Protein AF-A0A1V5EAY8-F1 (afdb_monomer)

pLDDT: mean 92.14, std 11.82, range [42.41, 98.38]

Secondary structure (DSSP, 8-state):
-EEEEEEE-TTSTTS-TTHHHHHHHHTTGGGGT-EE-TT--EESTT----EEEEEPPPPP--

Foldseek 3Di:
DDWDPDWAFAPPDPRHLVCLVVVCVVVVCVVVVWDADPSRQIPVNPDTDTDIDDDDDPDDDD

Mean predicted aligned error: 4.92 Å

Sequence (62 aa):
MGLSRRRYSAGYGDFSLAGQADIYRLLEMERWGVRITDSFMLEPEKSVTAVAVVQALKEGTE

Structure (mmCIF, N/CA/C/O backbone):
data_AF-A0A1V5EAY8-F1
#
_entry.id   AF-A0A1V5EAY8-F1
#
loop_
_atom_site.group_PDB
_atom_site.id
_atom_site.type_symbol
_atom_site.label_atom_id
_atom_site.label_alt_id
_atom_site.label_comp_id
_atom_site.label_asym_id
_atom_site.label_entity_id
_atom_site.label_seq_id
_atom_site.pdbx_PDB_ins_code
_atom_site.Cartn_x
_atom_site.Cartn_y
_atom_site.Cartn_z
_atom_site.occupancy
_atom_site.B_iso_or_equiv
_atom_site.auth_seq_id
_atom_site.auth_comp_id
_atom_site.auth_asym_id
_atom_site.auth_atom_id
_atom_site.pdbx_PDB_model_num
ATOM 1 N N . MET A 1 1 ? 19.304 -3.915 -13.012 1.00 78.88 1 MET A N 1
ATOM 2 C CA . MET A 1 1 ? 17.875 -3.533 -12.928 1.00 78.88 1 MET A CA 1
ATOM 3 C C . MET A 1 1 ? 17.740 -2.424 -11.889 1.00 78.88 1 MET A C 1
ATOM 5 O O . MET A 1 1 ? 18.450 -2.489 -10.895 1.00 78.88 1 MET A O 1
ATOM 9 N N . GLY A 1 2 ? 16.930 -1.395 -12.130 1.00 88.69 2 GLY A N 1
ATOM 10 C CA . GLY A 1 2 ? 16.727 -0.263 -11.220 1.00 88.69 2 GLY A C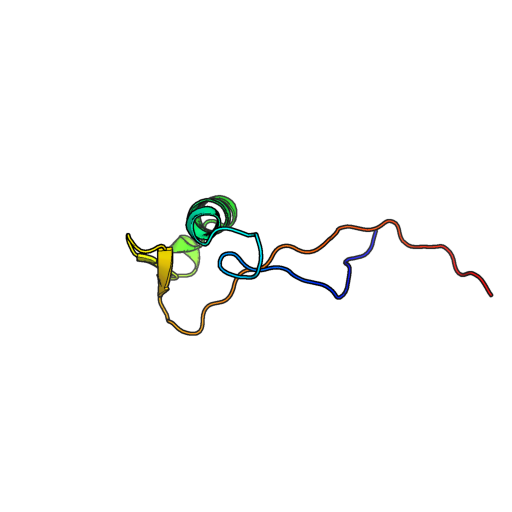A 1
ATOM 11 C C . GLY A 1 2 ? 15.246 -0.033 -10.921 1.00 88.69 2 GLY A C 1
ATOM 12 O O . GLY A 1 2 ? 14.381 -0.551 -11.624 1.00 88.69 2 GLY A O 1
ATOM 13 N N . LEU A 1 3 ? 14.951 0.745 -9.882 1.00 91.12 3 LEU A N 1
ATOM 14 C CA . LEU A 1 3 ? 13.590 1.165 -9.544 1.00 91.12 3 LEU A CA 1
ATOM 15 C C . LEU A 1 3 ? 13.370 2.614 -9.980 1.00 91.12 3 LEU A C 1
ATOM 17 O O . LEU A 1 3 ? 14.227 3.474 -9.763 1.00 91.12 3 LEU A O 1
ATOM 21 N N . SER A 1 4 ? 12.211 2.891 -10.572 1.00 90.00 4 SER A N 1
ATOM 22 C CA . SER A 1 4 ? 11.792 4.264 -10.846 1.00 90.00 4 SER A CA 1
ATOM 23 C C . SER A 1 4 ? 11.630 5.055 -9.546 1.00 90.00 4 SER A C 1
ATOM 25 O O . SER A 1 4 ? 11.230 4.520 -8.512 1.00 90.00 4 SER A O 1
ATOM 27 N N . ARG A 1 5 ? 11.876 6.370 -9.606 1.00 90.44 5 ARG A N 1
ATOM 28 C CA . ARG A 1 5 ? 11.567 7.290 -8.496 1.00 90.44 5 ARG A CA 1
ATOM 29 C C . ARG A 1 5 ? 10.060 7.499 -8.303 1.00 90.44 5 ARG A C 1
ATOM 31 O O . ARG A 1 5 ? 9.654 8.011 -7.264 1.00 90.44 5 ARG A O 1
ATOM 38 N N . ARG A 1 6 ? 9.236 7.135 -9.292 1.00 91.25 6 ARG A N 1
ATOM 39 C CA . ARG A 1 6 ? 7.774 7.232 -9.207 1.00 91.25 6 ARG A CA 1
ATOM 40 C C . ARG A 1 6 ? 7.218 6.003 -8.497 1.00 91.25 6 ARG A C 1
ATOM 42 O O . ARG A 1 6 ? 7.541 4.876 -8.871 1.00 91.25 6 ARG A O 1
ATOM 49 N N . ARG A 1 7 ? 6.375 6.242 -7.495 1.00 94.12 7 ARG A N 1
ATOM 50 C CA . ARG A 1 7 ? 5.657 5.209 -6.750 1.00 94.12 7 ARG A CA 1
ATOM 51 C C . ARG A 1 7 ? 4.174 5.549 -6.714 1.00 94.12 7 ARG A C 1
ATOM 53 O O . ARG A 1 7 ? 3.832 6.727 -6.638 1.00 94.12 7 ARG A O 1
ATOM 60 N N . TYR A 1 8 ? 3.335 4.525 -6.751 1.00 94.81 8 TYR A N 1
ATOM 61 C CA . TYR A 1 8 ? 1.882 4.659 -6.778 1.00 94.81 8 TYR A CA 1
ATOM 62 C C . TYR A 1 8 ? 1.279 3.866 -5.627 1.00 94.81 8 TYR A C 1
ATOM 64 O O . TYR A 1 8 ? 1.644 2.713 -5.415 1.00 94.81 8 TYR A O 1
ATOM 72 N N . SER A 1 9 ? 0.371 4.481 -4.884 1.00 96.56 9 SER A N 1
ATOM 73 C CA . SER A 1 9 ? -0.301 3.872 -3.736 1.00 96.56 9 SER A CA 1
ATOM 74 C C . SER A 1 9 ? -1.771 3.653 -4.065 1.00 96.56 9 SER A C 1
ATOM 76 O O . SER A 1 9 ? -2.356 4.442 -4.807 1.00 96.56 9 SER A O 1
ATOM 78 N N . ALA A 1 10 ? -2.366 2.598 -3.510 1.00 97.44 10 ALA A N 1
ATOM 79 C CA . ALA A 1 10 ? -3.802 2.381 -3.623 1.00 97.44 10 ALA A CA 1
ATOM 80 C C . ALA A 1 10 ? -4.561 3.580 -3.022 1.00 97.44 10 ALA A C 1
ATOM 82 O O . ALA A 1 10 ? -4.149 4.133 -2.002 1.00 97.44 10 ALA A O 1
ATOM 83 N N . GLY A 1 11 ? -5.640 4.010 -3.678 1.00 96.50 11 GLY A N 1
ATOM 84 C CA . GLY A 1 11 ? -6.426 5.191 -3.303 1.00 96.50 11 GLY 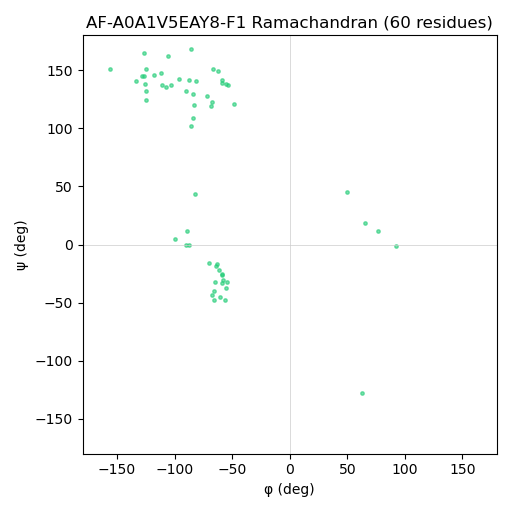A CA 1
ATOM 85 C C . GLY A 1 11 ? -6.005 6.499 -3.985 1.00 96.50 11 GLY A C 1
ATOM 86 O O . GLY A 1 11 ? -6.650 7.521 -3.763 1.00 96.50 11 GLY A O 1
ATOM 87 N N . TYR A 1 12 ? -4.964 6.492 -4.827 1.00 95.69 12 TYR A N 1
ATOM 88 C CA . TYR A 1 12 ? -4.543 7.659 -5.611 1.00 95.69 12 TYR A CA 1
ATOM 89 C C . TYR A 1 12 ? -4.876 7.500 -7.099 1.00 95.69 12 TYR A C 1
ATOM 91 O O . TYR A 1 12 ? -4.569 6.477 -7.707 1.00 95.69 12 TYR A O 1
ATOM 99 N N . GLY A 1 13 ? -5.414 8.558 -7.714 1.00 92.88 13 GLY A N 1
ATOM 100 C CA . GLY A 1 13 ? -5.701 8.586 -9.151 1.00 92.88 13 GLY A CA 1
ATOM 101 C C . GLY A 1 13 ? -6.741 7.540 -9.557 1.00 92.88 13 GLY A C 1
ATOM 102 O O . GLY A 1 13 ? -7.820 7.477 -8.977 1.00 92.88 13 GLY A O 1
ATOM 103 N N . ASP A 1 14 ? -6.406 6.730 -10.557 1.00 95.56 14 ASP A N 1
ATOM 104 C CA . ASP A 1 14 ? -7.194 5.596 -11.052 1.00 95.56 14 ASP A CA 1
ATOM 105 C C . ASP A 1 14 ? -6.910 4.279 -10.302 1.00 95.56 14 ASP A C 1
ATOM 107 O O . ASP A 1 14 ? -7.543 3.255 -10.570 1.00 95.56 14 ASP A O 1
ATOM 111 N N . PHE A 1 15 ? -5.998 4.287 -9.323 1.00 95.50 15 PHE A N 1
ATOM 112 C CA . PHE A 1 15 ? -5.690 3.109 -8.523 1.00 95.50 15 PHE A CA 1
ATOM 113 C C . PHE A 1 15 ? -6.660 2.983 -7.341 1.00 95.50 15 PHE A C 1
ATOM 115 O O . PHE A 1 15 ? -6.517 3.653 -6.318 1.00 95.50 15 PHE A O 1
ATOM 122 N N . SER A 1 16 ? -7.645 2.089 -7.471 1.00 97.31 16 SER A N 1
ATOM 123 C CA . SER A 1 16 ? -8.638 1.814 -6.423 1.00 97.31 16 SER A CA 1
ATOM 124 C C . SER A 1 16 ? -8.002 1.459 -5.075 1.00 97.31 16 SER A 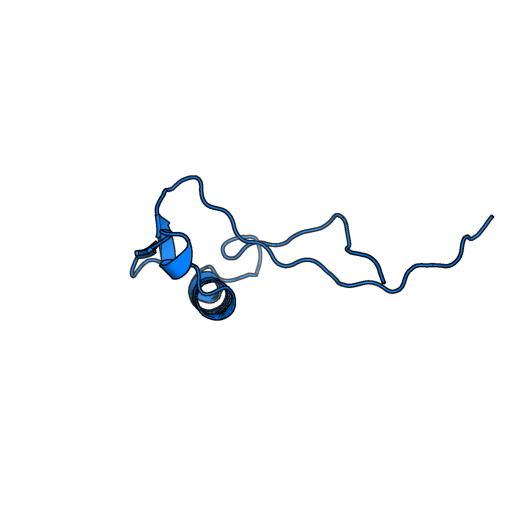C 1
ATOM 126 O O . SER A 1 16 ? -7.086 0.638 -5.002 1.00 97.31 16 SER A O 1
ATOM 128 N N . LEU A 1 17 ? -8.554 2.021 -3.992 1.00 97.69 17 LEU A N 1
ATOM 129 C CA . LEU A 1 17 ? -8.145 1.719 -2.619 1.00 97.69 17 LEU A CA 1
ATOM 130 C C . LEU A 1 17 ? -8.285 0.225 -2.285 1.00 97.69 17 LEU A C 1
ATOM 132 O O . LEU A 1 17 ? -7.471 -0.303 -1.538 1.00 97.69 17 LEU A O 1
ATOM 136 N N . ALA A 1 18 ? -9.241 -0.485 -2.891 1.00 97.62 18 ALA A N 1
ATOM 137 C CA . ALA A 1 18 ? -9.423 -1.922 -2.667 1.00 97.62 18 ALA A CA 1
ATOM 138 C C . ALA A 1 18 ? -8.170 -2.755 -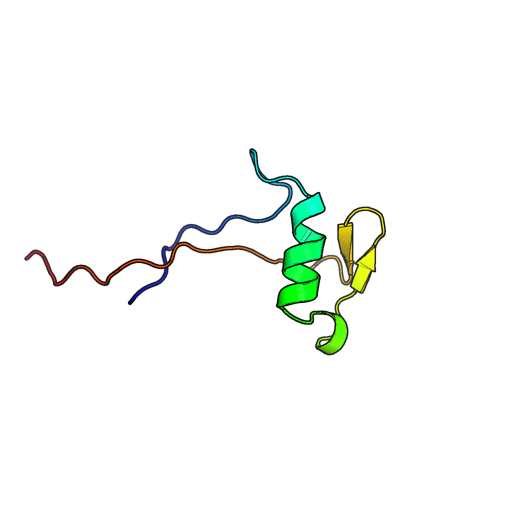3.016 1.00 97.62 18 ALA A C 1
ATOM 140 O O . ALA A 1 18 ? -7.932 -3.795 -2.405 1.00 97.62 18 ALA A O 1
ATOM 141 N N . GLY A 1 19 ? -7.313 -2.273 -3.930 1.00 97.25 19 GLY A N 1
ATOM 142 C CA . GLY A 1 19 ? -6.029 -2.916 -4.237 1.00 97.25 19 GLY A CA 1
ATOM 143 C C . GLY A 1 19 ? -5.052 -2.957 -3.051 1.00 97.25 19 GLY A C 1
ATOM 144 O O . GLY A 1 19 ? -4.114 -3.755 -3.049 1.00 97.25 19 GLY A O 1
ATOM 145 N N . GLN A 1 20 ? -5.283 -2.149 -2.009 1.00 98.06 20 GLN A N 1
ATOM 146 C CA . GLN A 1 20 ? -4.526 -2.167 -0.755 1.00 98.06 20 GLN A CA 1
ATOM 147 C C . GLN A 1 20 ? -4.583 -3.540 -0.070 1.00 98.06 20 GLN A C 1
ATOM 149 O O . GLN A 1 20 ? -3.585 -3.944 0.528 1.00 98.06 20 GLN A O 1
ATOM 154 N N . ALA A 1 21 ? -5.701 -4.270 -0.191 1.00 97.94 21 ALA A N 1
ATOM 155 C CA . ALA A 1 21 ? -5.862 -5.608 0.383 1.00 97.94 21 ALA A CA 1
ATOM 156 C C . ALA A 1 21 ? -4.923 -6.637 -0.264 1.00 97.94 21 ALA A C 1
ATOM 158 O O . ALA A 1 21 ? -4.314 -7.452 0.432 1.00 97.94 21 ALA A O 1
ATOM 159 N N . ASP A 1 22 ? -4.742 -6.568 -1.585 1.00 97.81 22 ASP A N 1
ATOM 160 C CA . ASP A 1 22 ? -3.807 -7.446 -2.289 1.00 97.81 22 ASP A CA 1
ATOM 161 C C . ASP A 1 22 ? -2.358 -7.143 -1.919 1.00 97.81 22 ASP A C 1
ATOM 163 O O . ASP A 1 22 ? -1.596 -8.067 -1.636 1.00 97.81 22 ASP A O 1
ATOM 167 N N . ILE A 1 23 ? -1.981 -5.861 -1.855 1.00 97.69 23 ILE A N 1
ATOM 168 C CA . ILE A 1 23 ? -0.639 -5.458 -1.410 1.00 97.69 23 ILE A CA 1
ATOM 169 C C . ILE A 1 23 ? -0.392 -5.931 0.030 1.00 97.69 23 ILE A C 1
ATOM 171 O O . ILE A 1 23 ? 0.658 -6.509 0.311 1.00 97.69 23 ILE A O 1
ATOM 175 N N . TYR A 1 24 ? -1.368 -5.732 0.923 1.00 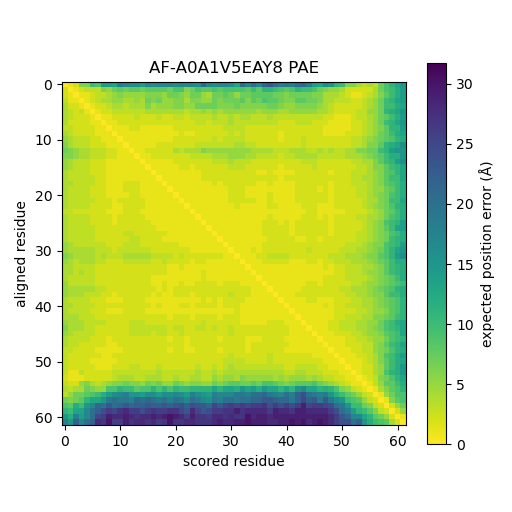98.25 24 TYR A N 1
ATOM 176 C CA . TYR A 1 24 ? -1.305 -6.162 2.321 1.00 98.25 24 TYR A CA 1
ATOM 177 C C . TYR A 1 24 ? -1.037 -7.668 2.444 1.00 98.25 24 TYR A C 1
ATOM 179 O O . TYR A 1 24 ? -0.127 -8.084 3.165 1.00 98.25 24 TYR A O 1
ATOM 187 N N . ARG A 1 25 ? -1.791 -8.476 1.687 1.00 98.19 25 ARG A N 1
ATOM 188 C CA . ARG A 1 25 ? -1.655 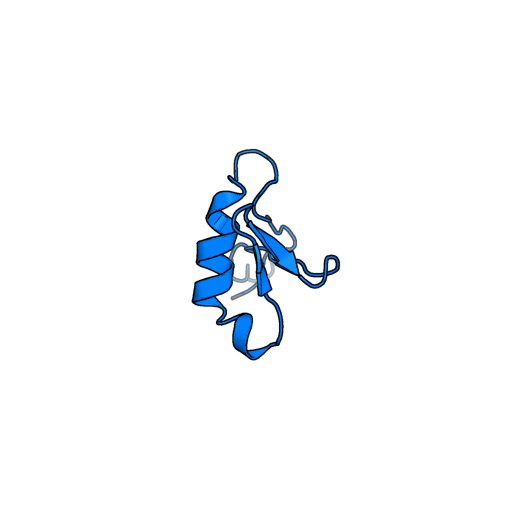-9.937 1.647 1.00 98.19 25 ARG A CA 1
ATOM 189 C C . ARG A 1 25 ? -0.314 -10.376 1.062 1.00 98.19 25 ARG A C 1
ATOM 191 O O . ARG A 1 25 ? 0.340 -11.233 1.643 1.00 98.19 25 ARG A O 1
ATOM 198 N N . LEU A 1 26 ? 0.096 -9.808 -0.075 1.00 98.06 26 LEU A N 1
ATOM 199 C CA . LEU A 1 26 ? 1.337 -10.183 -0.770 1.00 98.06 26 LEU A CA 1
ATOM 200 C C . LEU A 1 26 ? 2.596 -9.866 0.045 1.00 98.06 26 LEU A C 1
ATOM 202 O O . LEU A 1 26 ? 3.584 -10.583 -0.066 1.00 98.06 26 LEU A O 1
ATOM 206 N N . LEU A 1 27 ? 2.564 -8.797 0.843 1.00 97.19 27 LEU A N 1
ATOM 207 C CA . LEU A 1 27 ? 3.672 -8.399 1.715 1.00 97.19 27 LEU A CA 1
ATOM 208 C C . LEU A 1 27 ? 3.599 -9.029 3.116 1.00 97.19 27 LEU A C 1
ATOM 210 O O . LEU A 1 27 ? 4.468 -8.758 3.945 1.00 97.19 27 LEU A O 1
ATOM 214 N 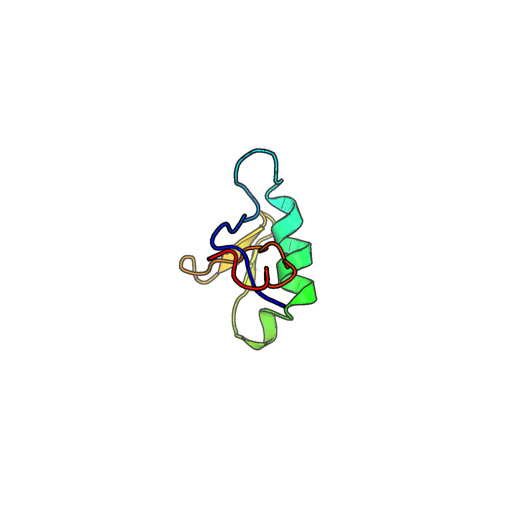N . GLU A 1 28 ? 2.568 -9.838 3.385 1.00 98.06 28 GLU A N 1
ATOM 215 C CA . GLU A 1 28 ? 2.309 -10.471 4.683 1.00 98.06 28 GLU A CA 1
ATOM 216 C C . GLU A 1 28 ? 2.360 -9.460 5.844 1.00 98.06 28 GLU A C 1
ATOM 218 O O . GLU A 1 28 ? 2.987 -9.691 6.879 1.00 98.06 28 GLU A O 1
ATOM 223 N N . MET A 1 29 ? 1.725 -8.299 5.652 1.00 97.94 29 MET A N 1
ATOM 224 C CA . MET A 1 29 ? 1.864 -7.130 6.530 1.00 97.94 29 MET A CA 1
ATOM 225 C C . MET A 1 29 ? 1.475 -7.391 7.996 1.00 97.94 29 MET A C 1
ATOM 227 O O . MET A 1 29 ? 2.028 -6.755 8.895 1.00 97.94 29 MET A O 1
ATOM 231 N N . GLU A 1 30 ? 0.605 -8.369 8.252 1.00 97.50 30 GLU A N 1
ATOM 232 C CA . GLU A 1 30 ? 0.256 -8.827 9.603 1.00 97.50 30 GLU A CA 1
ATOM 233 C C . GLU A 1 30 ? 1.490 -9.254 10.414 1.00 97.50 30 GLU A C 1
ATOM 235 O O . GLU A 1 30 ? 1.604 -8.928 11.596 1.00 97.50 30 GLU A O 1
ATOM 240 N N . ARG A 1 31 ? 2.480 -9.892 9.770 1.00 98.12 31 ARG A N 1
ATOM 241 C CA . ARG A 1 31 ? 3.739 -10.318 10.413 1.00 98.12 31 ARG A CA 1
ATOM 242 C C . ARG A 1 31 ? 4.578 -9.147 10.923 1.00 98.12 31 ARG A C 1
ATOM 244 O O . ARG A 1 31 ? 5.455 -9.342 11.761 1.00 98.12 31 ARG A O 1
ATOM 251 N N . TRP A 1 32 ? 4.307 -7.948 10.419 1.00 96.06 32 TRP A N 1
ATOM 252 C CA . TRP A 1 32 ? 4.964 -6.699 10.794 1.00 96.06 32 TRP A CA 1
ATOM 253 C C . TRP A 1 32 ? 4.131 -5.883 11.793 1.00 96.06 32 TRP A C 1
ATOM 255 O O . TRP A 1 32 ? 4.502 -4.760 12.125 1.00 96.06 32 TRP A O 1
ATOM 265 N N . GLY A 1 33 ? 3.003 -6.430 12.264 1.00 97.44 33 GLY A N 1
ATOM 266 C CA . GLY A 1 33 ? 2.095 -5.762 13.196 1.00 97.44 33 GLY A CA 1
ATOM 267 C C . GLY A 1 33 ? 1.203 -4.700 12.552 1.00 97.44 33 GLY A C 1
ATOM 268 O O . GLY A 1 33 ? 0.568 -3.932 13.273 1.00 97.44 33 GLY A O 1
ATOM 269 N N . VAL A 1 34 ? 1.139 -4.641 11.217 1.00 98.31 34 VAL A N 1
ATOM 270 C CA . VAL A 1 34 ? 0.207 -3.759 10.505 1.00 98.31 34 VAL A CA 1
ATOM 271 C C . VAL A 1 34 ? -1.097 -4.513 10.274 1.00 98.31 34 VAL A C 1
ATOM 273 O O . VAL A 1 34 ? -1.090 -5.644 9.790 1.00 98.31 34 VAL A O 1
ATOM 276 N N . ARG A 1 35 ? -2.226 -3.884 10.589 1.00 98.38 35 ARG A N 1
ATOM 277 C CA . ARG A 1 35 ? -3.578 -4.394 10.322 1.00 98.38 35 ARG A CA 1
ATOM 278 C C . ARG A 1 35 ? -4.211 -3.636 9.161 1.00 98.38 35 ARG A C 1
ATOM 280 O O . ARG A 1 35 ? -3.764 -2.545 8.810 1.00 98.38 35 ARG A O 1
ATOM 287 N N . ILE A 1 36 ? -5.256 -4.215 8.583 1.00 98.38 36 ILE A N 1
ATOM 288 C CA . ILE A 1 36 ? -6.103 -3.568 7.582 1.00 98.38 36 ILE A CA 1
ATOM 289 C C . ILE A 1 36 ? -7.564 -3.646 8.032 1.00 98.38 36 ILE A C 1
ATOM 291 O O . ILE A 1 36 ? -7.990 -4.669 8.567 1.00 98.38 36 ILE A O 1
ATOM 295 N N . THR A 1 37 ? -8.313 -2.562 7.863 1.00 98.25 37 THR A N 1
ATOM 296 C CA . THR A 1 37 ? -9.749 -2.507 8.174 1.00 98.25 37 THR A CA 1
ATOM 297 C C . THR A 1 37 ? -10.595 -3.006 6.999 1.00 98.25 37 THR A C 1
ATOM 299 O O . THR A 1 37 ? -10.118 -3.083 5.865 1.00 98.25 37 THR A O 1
ATOM 302 N N . ASP A 1 38 ? -11.891 -3.238 7.228 1.00 97.69 38 ASP A N 1
ATOM 303 C CA . ASP A 1 38 ? -12.854 -3.562 6.158 1.00 97.69 38 ASP A CA 1
ATOM 304 C C . ASP A 1 38 ? -12.993 -2.437 5.114 1.00 97.69 38 ASP A C 1
ATOM 306 O O . ASP A 1 38 ? -13.398 -2.668 3.977 1.00 97.69 38 ASP A O 1
ATOM 310 N N . SER A 1 39 ? -12.632 -1.207 5.490 1.00 97.56 39 SER A N 1
ATOM 311 C CA . SER A 1 39 ? -12.549 -0.042 4.602 1.00 97.56 39 SER A CA 1
ATOM 312 C C . SER A 1 39 ? -11.178 0.128 3.934 1.00 97.56 39 SER A C 1
ATOM 314 O O . SER A 1 39 ? -10.922 1.169 3.331 1.00 97.56 39 SER A O 1
ATOM 316 N N . PHE A 1 40 ? -10.307 -0.882 4.027 1.00 98.12 40 PHE A N 1
ATOM 317 C CA . PHE A 1 40 ? -8.958 -0.927 3.455 1.00 98.12 40 PHE A CA 1
ATOM 318 C C . PHE A 1 40 ? -7.961 0.088 4.033 1.00 98.12 40 PHE A C 1
ATOM 320 O O . PHE A 1 40 ? -6.923 0.354 3.426 1.00 98.12 40 PHE A O 1
ATOM 327 N N . MET A 1 41 ? -8.238 0.643 5.212 1.00 97.69 41 MET A N 1
ATOM 328 C CA . MET A 1 41 ? -7.300 1.529 5.900 1.00 97.69 41 MET A CA 1
ATOM 329 C C . MET A 1 41 ? -6.259 0.707 6.651 1.00 97.69 41 MET A C 1
ATOM 331 O O . MET A 1 41 ? -6.585 -0.315 7.250 1.00 97.69 41 MET A O 1
ATOM 335 N N . LEU A 1 42 ? -5.004 1.157 6.631 1.00 98.31 42 LEU A N 1
ATOM 336 C CA . LEU A 1 42 ? -3.927 0.514 7.376 1.00 98.31 42 LEU A CA 1
ATOM 337 C C . LEU A 1 42 ? -3.846 1.063 8.797 1.00 98.31 42 LEU A C 1
ATOM 339 O O . LEU A 1 42 ? -3.959 2.269 9.023 1.00 98.31 42 LEU A O 1
ATOM 343 N N . GLU A 1 43 ? -3.573 0.172 9.741 1.00 98.19 43 GLU A N 1
ATOM 344 C CA . GLU A 1 43 ? -3.332 0.513 11.135 1.00 98.19 43 GLU A CA 1
ATOM 345 C C . GLU A 1 43 ? -1.974 -0.050 11.569 1.00 98.19 43 GLU A C 1
ATOM 347 O O . GLU A 1 43 ? -1.771 -1.259 11.453 1.00 98.19 43 GLU A O 1
ATOM 352 N N . PRO A 1 44 ? -1.041 0.774 12.081 1.00 97.50 44 PRO A N 1
ATOM 353 C CA . PRO A 1 44 ? -1.194 2.193 12.432 1.00 97.50 44 PRO A CA 1
ATOM 354 C C . PRO A 1 44 ? -1.429 3.120 11.230 1.00 97.50 44 PRO A C 1
ATOM 356 O O . PRO A 1 44 ? -0.917 2.855 10.147 1.00 97.50 44 PRO A O 1
ATOM 359 N N . GLU A 1 45 ? -2.135 4.239 11.442 1.00 97.19 45 GLU A N 1
ATOM 360 C CA . GLU A 1 45 ? -2.497 5.201 10.377 1.00 97.19 45 GLU A CA 1
ATOM 361 C C . GLU A 1 45 ? -1.274 5.705 9.591 1.00 97.19 45 GLU A C 1
ATOM 363 O O . GLU A 1 45 ? -1.341 5.958 8.391 1.00 97.19 45 GLU A O 1
ATOM 368 N N . LYS A 1 46 ? -0.114 5.821 10.250 1.00 96.38 46 LYS A N 1
ATOM 369 C CA . LYS A 1 46 ? 1.157 6.205 9.614 1.00 96.38 46 LYS A CA 1
ATOM 370 C C . LYS A 1 46 ? 1.857 5.023 8.932 1.00 96.38 46 LYS A C 1
ATOM 372 O O . LYS A 1 46 ? 3.073 4.884 9.028 1.00 96.38 46 LYS A O 1
ATOM 377 N N . SER A 1 47 ? 1.089 4.203 8.221 1.00 97.00 47 SER A N 1
ATOM 378 C CA . SER A 1 47 ? 1.580 3.122 7.366 1.00 97.00 47 SER A CA 1
ATOM 379 C C . SER A 1 47 ? 1.324 3.475 5.905 1.00 97.00 47 SER A C 1
ATOM 381 O O . SER A 1 47 ? 0.252 3.960 5.555 1.00 97.00 47 SER A O 1
ATOM 383 N N . VAL A 1 48 ? 2.302 3.226 5.032 1.00 96.31 48 VAL A N 1
ATOM 384 C CA . VAL A 1 48 ? 2.177 3.490 3.593 1.00 96.31 48 VAL A CA 1
ATOM 385 C C . VAL A 1 48 ? 2.674 2.298 2.794 1.00 96.31 48 VAL A C 1
ATOM 387 O O . VAL A 1 48 ? 3.694 1.696 3.120 1.00 96.31 48 VAL A O 1
ATOM 390 N N . THR A 1 49 ? 1.970 1.986 1.711 1.00 96.81 49 THR A N 1
ATOM 391 C CA . THR A 1 49 ? 2.423 1.018 0.711 1.00 96.81 49 THR A CA 1
ATOM 392 C C . THR A 1 49 ? 2.426 1.667 -0.661 1.00 96.81 49 THR A C 1
ATOM 394 O O . THR A 1 49 ? 1.658 2.598 -0.909 1.00 96.81 49 THR A O 1
ATOM 397 N N . ALA A 1 50 ? 3.303 1.214 -1.553 1.00 95.94 50 ALA A N 1
ATOM 398 C CA . ALA A 1 50 ? 3.324 1.694 -2.924 1.00 95.94 50 ALA A CA 1
ATOM 399 C C . ALA A 1 50 ? 3.958 0.669 -3.869 1.00 95.94 50 ALA A C 1
ATOM 401 O O . ALA A 1 50 ? 4.860 -0.071 -3.476 1.00 95.94 50 ALA A O 1
ATOM 402 N N . VAL A 1 51 ? 3.537 0.684 -5.130 1.00 94.56 51 VAL A N 1
ATOM 403 C CA . VAL A 1 51 ? 4.174 -0.040 -6.231 1.00 94.56 51 VAL A CA 1
ATOM 404 C C . VAL A 1 51 ? 5.127 0.885 -6.980 1.00 94.56 51 VAL A C 1
ATOM 406 O O . VAL A 1 51 ? 4.855 2.076 -7.153 1.00 94.56 51 VAL A O 1
ATOM 409 N N . ALA A 1 52 ? 6.258 0.345 -7.424 1.00 94.06 52 ALA A N 1
ATOM 410 C CA . ALA A 1 52 ? 7.261 1.067 -8.195 1.00 94.06 52 ALA A CA 1
ATOM 411 C C . ALA A 1 52 ? 7.566 0.312 -9.488 1.00 94.06 52 ALA A C 1
ATOM 413 O O . ALA A 1 52 ? 7.582 -0.918 -9.515 1.00 94.06 52 ALA A O 1
ATOM 414 N N . VAL A 1 53 ? 7.836 1.055 -10.560 1.00 93.38 53 VAL A N 1
ATOM 415 C CA . VAL A 1 53 ? 8.225 0.453 -11.837 1.00 93.38 53 VAL A CA 1
ATOM 416 C C . VAL A 1 53 ? 9.636 -0.107 -11.724 1.00 93.38 53 VAL A C 1
ATOM 418 O O . VAL A 1 53 ? 10.576 0.602 -11.351 1.00 93.38 53 VAL A O 1
ATOM 421 N N . VAL A 1 54 ? 9.775 -1.371 -12.102 1.00 93.12 54 VAL A N 1
ATOM 422 C CA . VAL A 1 54 ? 11.059 -2.021 -12.320 1.00 93.12 54 VAL A CA 1
ATOM 423 C C . VAL A 1 54 ? 11.528 -1.686 -13.733 1.00 93.12 54 VAL A C 1
ATOM 425 O O . VAL A 1 54 ? 10.849 -1.995 -14.708 1.00 93.12 54 VAL A O 1
ATOM 428 N N . GLN A 1 55 ? 12.682 -1.037 -13.850 1.00 90.00 55 GLN A N 1
ATOM 429 C CA . GLN A 1 55 ? 13.254 -0.616 -15.126 1.00 90.00 55 GLN A CA 1
ATOM 430 C C . GLN A 1 55 ? 14.604 -1.291 -15.374 1.00 90.00 55 GLN A C 1
ATOM 432 O O . GLN A 1 55 ? 15.398 -1.518 -14.455 1.00 90.00 55 GLN A O 1
ATOM 437 N N . ALA A 1 56 ? 14.899 -1.585 -16.639 1.00 86.19 56 ALA A N 1
ATOM 438 C CA . ALA A 1 56 ? 16.265 -1.895 -17.036 1.00 86.19 56 ALA A CA 1
ATOM 439 C C . ALA A 1 56 ? 17.166 -0.698 -16.686 1.00 86.19 56 ALA A C 1
ATOM 441 O O . ALA A 1 56 ? 16.748 0.460 -16.789 1.00 86.19 56 ALA A O 1
ATOM 442 N N . LEU A 1 57 ? 18.390 -0.968 -16.225 1.00 77.19 57 LEU A N 1
ATOM 443 C CA . LEU A 1 57 ? 19.372 0.107 -16.101 1.00 77.19 57 LEU A CA 1
ATOM 444 C C . LEU A 1 57 ? 19.689 0.542 -17.529 1.00 77.19 57 LEU A C 1
ATOM 446 O O . LEU A 1 57 ? 20.060 -0.300 -18.342 1.00 77.19 57 LEU A O 1
ATOM 450 N N . LYS A 1 58 ? 19.492 1.823 -17.846 1.00 66.94 58 LYS A N 1
ATOM 451 C CA . LYS A 1 58 ? 20.078 2.365 -19.067 1.00 66.94 58 LYS A CA 1
ATOM 452 C C . LYS A 1 58 ? 21.585 2.389 -18.836 1.00 66.94 58 LYS A C 1
ATOM 454 O O . LYS A 1 58 ? 22.029 3.022 -17.878 1.00 66.94 58 LYS A O 1
ATOM 459 N N . GLU A 1 59 ? 22.338 1.666 -19.658 1.00 61.59 59 GLU A N 1
ATOM 460 C CA . GLU A 1 59 ? 23.771 1.925 -19.786 1.00 61.59 59 GLU A CA 1
ATOM 461 C C . GLU A 1 59 ? 23.941 3.400 -20.160 1.00 61.59 59 GLU A C 1
ATOM 463 O O . GLU A 1 59 ? 23.122 3.951 -20.904 1.00 61.59 59 GLU A O 1
ATOM 468 N N . GLY A 1 60 ? 24.922 4.052 -19.535 1.00 57.03 60 GLY A N 1
ATOM 469 C CA . GLY A 1 60 ? 25.130 5.491 -19.633 1.00 57.03 60 GLY A CA 1
ATOM 470 C C . GLY A 1 60 ? 25.089 5.954 -21.084 1.00 57.03 60 GLY A C 1
ATOM 471 O O . GLY A 1 60 ? 25.854 5.484 -21.916 1.00 57.03 60 GLY A O 1
ATOM 472 N N . THR A 1 61 ? 24.168 6.861 -21.388 1.00 50.50 61 THR A N 1
ATOM 473 C CA . THR A 1 61 ? 24.357 7.754 -22.526 1.00 50.50 61 THR A CA 1
ATOM 474 C C . THR A 1 61 ? 25.208 8.889 -21.980 1.00 50.50 61 THR A C 1
ATOM 476 O O . THR A 1 61 ? 24.743 9.605 -21.089 1.00 50.50 61 THR A O 1
ATOM 479 N N . GLU A 1 62 ? 26.468 8.932 -22.415 1.00 42.41 62 GLU A N 1
ATOM 480 C CA . GLU A 1 62 ? 27.335 10.107 -22.276 1.00 42.41 62 GLU A CA 1
ATOM 481 C C . GLU A 1 62 ? 26.688 11.358 -22.885 1.00 42.41 62 GLU A C 1
ATOM 483 O O . GLU A 1 62 ? 25.926 11.215 -23.874 1.00 42.41 62 GLU A O 1
#

Solvent-accessible surface area (backbone atoms only — not comparable to full-atom values): 3936 Å² total; per-residue (Å²): 114,41,72,50,94,59,68,50,36,56,60,46,91,90,37,54,39,73,55,36,54,57,53,40,61,76,66,46,33,59,85,73,71,38,48,69,48,99,84,50,47,47,38,60,76,94,57,87,70,6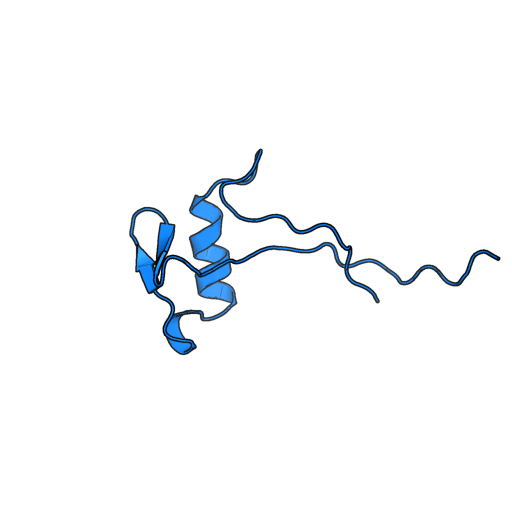7,51,62,51,80,36,76,62,75,74,83,79,129

Radius of gyration: 14.7 Å; Cα contacts (8 Å, |Δi|>4): 72; chains: 1; bounding box: 40×21×36 Å

Nearest PDB structures (foldseek):
  8s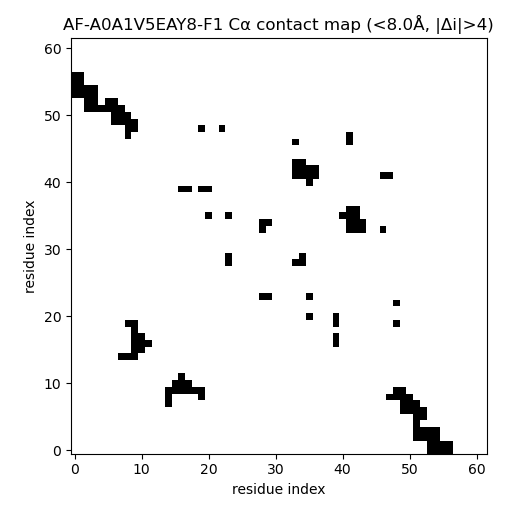se-assembly1_D  TM=9.252E-01  e=4.463E-02  Thermus thermophilus HB8
  8sse-assembly1_E  TM=9.245E-01  e=7.621E-02  Thermus thermophilus HB8
  1j6r-assembly2_B  TM=7.929E-01  e=3.652E-02  Thermotoga maritima
  1k7y-assembly1_A  TM=9.267E-01  e=1.301E-01  Escherichia coli